Protein AF-A0A852K3Z4-F1 (afdb_monomer_lite)

Organism: Spizella passerina (NCBI:txid40210)

Foldseek 3Di:
DDDDPVDDDDDDDAPDDPVLQVVLVCQLVCLCDPDDDVVSSVVSNVVSCVSNVVSVVRRVVVCVVDPVNVVCCVVVVD

InterPro domains:
  IPR002213 UDP-glucuronosyl/UDP-glucosyltransferase [PF00201] (4-78)

pLDDT: mean 90.76, std 6.73, range [61.69, 96.88]

Structure (mmCIF, N/CA/C/O backbone):
data_AF-A0A852K3Z4-F1
#
_entry.id   AF-A0A852K3Z4-F1
#
loop_
_atom_site.group_PDB
_atom_site.id
_atom_site.type_symbol
_atom_site.label_atom_id
_atom_site.label_alt_id
_atom_site.label_comp_id
_atom_site.label_asym_id
_atom_site.label_entity_id
_atom_site.label_seq_id
_atom_site.pdbx_PDB_ins_code
_atom_site.Cartn_x
_atom_site.Cartn_y
_atom_site.Cartn_z
_atom_site.occupancy
_atom_site.B_iso_or_equiv
_atom_site.auth_seq_id
_atom_site.auth_comp_id
_atom_site.auth_asym_id
_atom_site.auth_atom_id
_atom_site.pdbx_PDB_model_num
ATOM 1 N N . ILE A 1 1 ? 8.199 13.697 8.823 1.00 61.69 1 ILE A N 1
ATOM 2 C CA . ILE A 1 1 ? 6.977 14.526 8.671 1.00 61.69 1 ILE A CA 1
ATOM 3 C C . ILE A 1 1 ? 6.802 15.298 9.973 1.00 61.69 1 ILE A C 1
ATOM 5 O O . ILE A 1 1 ? 7.005 14.697 11.021 1.00 61.69 1 ILE A O 1
ATOM 9 N N . LYS A 1 2 ? 6.564 16.616 9.928 1.00 62.28 2 LYS A N 1
ATOM 10 C CA . LYS A 1 2 ? 6.391 17.415 11.154 1.00 62.28 2 LYS A CA 1
ATOM 11 C C . LYS A 1 2 ? 4.975 17.194 11.708 1.00 62.28 2 LYS A C 1
ATOM 13 O O . LYS A 1 2 ? 4.048 17.168 10.898 1.00 62.28 2 LYS A O 1
ATOM 18 N N . PRO A 1 3 ? 4.793 17.048 13.031 1.00 68.12 3 PRO A N 1
ATOM 19 C CA . PRO A 1 3 ? 3.466 17.078 13.634 1.00 68.12 3 PRO A CA 1
ATOM 20 C C . PRO A 1 3 ? 2.776 18.395 13.273 1.00 68.12 3 PRO A C 1
ATOM 22 O O . PRO A 1 3 ? 3.431 19.438 13.233 1.00 68.12 3 PRO A O 1
ATOM 25 N N . SER A 1 4 ? 1.477 18.349 12.997 1.00 79.12 4 SER A N 1
ATOM 26 C CA . SER A 1 4 ? 0.665 19.559 12.855 1.00 79.12 4 SER A CA 1
ATOM 27 C C . SER A 1 4 ? -0.324 19.627 14.008 1.00 79.12 4 SER A C 1
ATOM 29 O O . SER A 1 4 ? -0.731 18.588 14.521 1.00 79.12 4 SER A O 1
ATOM 31 N N . GLU A 1 5 ? -0.727 20.833 14.398 1.00 81.38 5 GLU A N 1
ATOM 32 C CA . GLU A 1 5 ? -1.685 21.024 15.496 1.00 81.38 5 GLU A CA 1
ATOM 33 C C . GLU A 1 5 ? -3.058 20.404 15.192 1.00 81.38 5 GLU A C 1
ATOM 35 O O . GLU A 1 5 ? -3.789 20.042 16.107 1.00 81.38 5 GLU A O 1
ATOM 40 N N . ASN A 1 6 ? -3.380 20.225 13.907 1.00 85.00 6 ASN A N 1
ATOM 41 C CA . ASN A 1 6 ? -4.703 19.800 13.450 1.00 85.00 6 ASN A CA 1
ATOM 42 C C . ASN A 1 6 ? -4.787 18.317 13.060 1.00 85.00 6 ASN A C 1
ATOM 44 O O . ASN A 1 6 ? -5.885 17.823 12.817 1.00 85.00 6 ASN A O 1
ATOM 48 N N . PHE A 1 7 ? -3.660 17.601 12.967 1.00 81.81 7 PHE A N 1
ATOM 49 C CA . PHE A 1 7 ? -3.646 16.210 12.503 1.00 81.81 7 PHE A CA 1
ATOM 50 C C . PHE A 1 7 ? -2.686 15.340 13.309 1.00 81.81 7 PHE A C 1
ATOM 52 O O . PHE A 1 7 ? -1.494 15.637 13.424 1.00 81.81 7 PHE A O 1
ATOM 59 N N . VAL A 1 8 ? -3.204 14.205 13.780 1.00 86.50 8 VAL A N 1
ATOM 60 C CA . VAL A 1 8 ? -2.411 13.123 14.368 1.00 86.50 8 VAL A CA 1
ATOM 61 C C . VAL A 1 8 ? -2.030 12.140 13.264 1.00 86.50 8 VAL A C 1
ATOM 63 O O . VAL A 1 8 ? -2.890 11.636 12.547 1.00 86.50 8 VAL A O 1
ATOM 66 N N . MET A 1 9 ? -0.736 11.850 13.131 1.00 87.69 9 MET A N 1
ATOM 67 C CA . MET A 1 9 ? -0.228 10.858 12.182 1.00 87.69 9 MET A CA 1
ATOM 68 C C . MET A 1 9 ? 0.180 9.586 12.920 1.00 87.69 9 MET A C 1
ATOM 70 O O . MET A 1 9 ? 1.021 9.630 13.817 1.00 87.69 9 MET A O 1
ATOM 74 N N . LYS A 1 10 ? -0.380 8.449 12.503 1.00 89.12 10 LYS A N 1
ATOM 75 C CA . LYS A 1 10 ? 0.035 7.113 12.940 1.00 89.12 10 LYS A CA 1
ATOM 76 C C . LYS A 1 10 ? 0.535 6.311 11.748 1.00 89.12 10 LYS A C 1
ATOM 78 O O . LYS A 1 10 ? -0.060 6.352 10.676 1.00 89.12 10 LYS A O 1
ATOM 83 N N . MET A 1 11 ? 1.635 5.597 11.955 1.00 91.06 11 MET A N 1
ATOM 84 C CA . MET A 1 11 ? 2.261 4.756 10.941 1.00 91.06 11 MET A CA 1
ATOM 85 C C . MET A 1 11 ? 2.037 3.294 11.298 1.00 91.06 11 MET A C 1
ATOM 87 O O . MET A 1 11 ? 2.286 2.888 12.431 1.00 91.06 11 MET A O 1
ATOM 91 N N . TYR A 1 12 ? 1.613 2.518 10.311 1.00 91.75 12 TYR A N 1
ATOM 92 C CA . TYR A 1 12 ? 1.397 1.085 10.426 1.00 91.75 12 TYR A CA 1
ATOM 93 C C . TYR A 1 12 ? 2.241 0.376 9.373 1.00 91.75 12 TYR A C 1
ATOM 95 O O . TYR A 1 12 ? 2.406 0.873 8.257 1.00 91.75 12 TYR A O 1
ATOM 103 N N . SER A 1 13 ? 2.807 -0.769 9.742 1.00 91.00 13 SER A N 1
ATOM 104 C CA . SER A 1 13 ? 3.600 -1.588 8.830 1.00 91.00 13 SER A CA 1
ATOM 105 C C . SER A 1 13 ? 2.728 -2.170 7.719 1.00 91.00 13 SER A C 1
ATOM 107 O O . SER A 1 13 ? 1.613 -2.622 7.974 1.00 91.00 13 SER A O 1
ATOM 109 N N . VAL A 1 14 ? 3.278 -2.224 6.511 1.00 91.25 14 VAL A N 1
ATOM 110 C CA . VAL A 1 14 ? 2.700 -2.901 5.341 1.00 91.25 14 VAL A CA 1
ATOM 111 C C . VAL A 1 14 ? 3.620 -4.058 4.926 1.00 91.25 14 VAL A C 1
ATOM 113 O O . VAL A 1 14 ? 4.787 -4.059 5.326 1.00 91.25 14 VAL A O 1
ATOM 116 N N . PRO A 1 15 ? 3.158 -5.040 4.130 1.00 93.62 15 PRO A N 1
ATOM 117 C CA . PRO A 1 15 ? 3.945 -6.235 3.811 1.00 93.62 15 PRO A CA 1
ATOM 118 C C . PRO A 1 15 ? 4.970 -5.996 2.690 1.00 93.62 15 PRO A C 1
ATOM 120 O O . PRO A 1 15 ? 5.338 -6.923 1.977 1.00 93.62 15 PRO A O 1
ATOM 123 N N . PHE A 1 16 ? 5.415 -4.752 2.519 1.00 95.12 16 PHE A N 1
ATOM 124 C CA . PHE A 1 16 ? 6.348 -4.341 1.479 1.00 95.12 16 PHE A CA 1
ATOM 125 C C . PHE A 1 16 ? 7.506 -3.585 2.109 1.00 95.12 16 PHE A C 1
ATOM 127 O O . PHE A 1 16 ? 7.325 -2.753 3.002 1.00 95.12 16 PHE A O 1
ATOM 134 N N . THR A 1 17 ? 8.701 -3.843 1.607 1.00 95.56 17 THR A N 1
ATOM 135 C CA . THR A 1 17 ? 9.880 -3.048 1.924 1.00 95.56 17 THR A CA 1
ATOM 136 C C . THR A 1 17 ? 9.796 -1.680 1.249 1.00 95.56 17 THR A C 1
ATOM 138 O O . THR A 1 17 ? 9.118 -1.483 0.235 1.00 95.56 17 THR A O 1
ATOM 141 N N . GLN A 1 18 ? 10.534 -0.711 1.792 1.00 93.81 18 GLN A N 1
ATOM 142 C CA . GLN A 1 18 ? 10.646 0.604 1.167 1.00 93.81 18 GLN A CA 1
ATOM 143 C C . GLN A 1 18 ? 11.208 0.505 -0.260 1.00 93.81 18 GLN A C 1
ATOM 145 O O . GLN A 1 18 ? 10.724 1.194 -1.154 1.00 93.81 18 GLN A O 1
ATOM 150 N N . GLU A 1 19 ? 12.187 -0.373 -0.490 1.00 96.31 19 GLU A N 1
ATOM 151 C CA . GLU A 1 19 ? 12.802 -0.563 -1.805 1.00 96.31 19 GLU A CA 1
ATOM 152 C C . GLU A 1 19 ? 11.798 -1.082 -2.846 1.00 96.31 19 GLU A C 1
ATOM 154 O O . GLU A 1 19 ? 11.756 -0.576 -3.970 1.00 96.31 19 GLU A O 1
ATOM 159 N N . GLU A 1 20 ? 10.945 -2.041 -2.476 1.00 94.62 20 GLU A N 1
ATOM 160 C CA . GLU A 1 20 ? 9.899 -2.572 -3.360 1.00 94.62 20 GLU A CA 1
ATOM 161 C C . GLU A 1 20 ? 8.894 -1.491 -3.763 1.00 94.62 20 GLU A C 1
ATOM 163 O O . GLU A 1 20 ? 8.592 -1.336 -4.951 1.00 94.62 20 GLU A O 1
ATOM 168 N N . LEU A 1 21 ? 8.423 -0.700 -2.794 1.00 94.44 21 LEU A N 1
ATOM 169 C CA . LEU A 1 21 ? 7.509 0.410 -3.062 1.00 94.44 21 LEU A CA 1
ATOM 170 C C . LEU A 1 21 ? 8.178 1.475 -3.934 1.00 94.44 21 LEU A C 1
ATOM 172 O O . LEU A 1 21 ? 7.600 1.910 -4.930 1.00 94.44 21 LEU A O 1
ATOM 176 N N . GLU A 1 22 ? 9.415 1.864 -3.623 1.00 95.38 22 GLU A N 1
ATOM 177 C CA . GLU A 1 22 ? 10.172 2.817 -4.435 1.00 95.38 22 GLU A CA 1
ATOM 178 C C . GLU A 1 22 ? 10.354 2.335 -5.873 1.00 95.38 22 GLU A C 1
ATOM 180 O O . GLU A 1 22 ? 10.240 3.130 -6.808 1.00 95.38 22 GLU A O 1
ATOM 185 N N . LYS A 1 23 ? 10.630 1.044 -6.071 1.00 93.19 23 LYS A N 1
ATOM 186 C CA . LYS A 1 23 ? 10.755 0.445 -7.400 1.00 93.19 23 LYS A CA 1
ATOM 187 C C . LYS A 1 23 ? 9.429 0.507 -8.158 1.00 93.19 23 LYS A C 1
ATOM 189 O O . LYS A 1 23 ? 9.433 0.912 -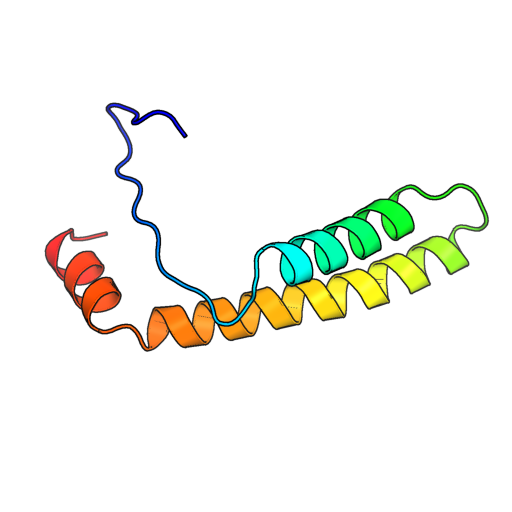9.322 1.00 93.19 23 LYS A O 1
ATOM 194 N N . ALA A 1 24 ? 8.313 0.174 -7.507 1.00 92.50 24 ALA A N 1
ATOM 195 C CA . ALA A 1 24 ? 6.979 0.260 -8.101 1.00 92.50 24 ALA A CA 1
ATOM 196 C C . ALA A 1 24 ? 6.624 1.705 -8.500 1.00 92.50 24 ALA A C 1
ATOM 198 O O . ALA A 1 24 ? 6.214 1.955 -9.636 1.00 92.50 24 ALA A O 1
ATOM 199 N N . PHE A 1 25 ? 6.874 2.677 -7.616 1.00 93.00 25 PHE A N 1
ATOM 200 C CA . PHE A 1 25 ? 6.664 4.095 -7.914 1.00 93.00 25 PHE A CA 1
ATOM 201 C C . PHE A 1 25 ? 7.566 4.586 -9.047 1.00 93.00 25 PHE A C 1
ATOM 203 O O . PHE A 1 25 ? 7.086 5.239 -9.972 1.00 93.00 25 PHE A O 1
ATOM 210 N N . LYS A 1 26 ? 8.861 4.249 -9.030 1.00 92.12 26 LYS A N 1
ATOM 211 C CA . LYS A 1 26 ? 9.801 4.623 -10.098 1.00 92.12 26 LYS A CA 1
ATOM 212 C C . LYS A 1 26 ? 9.364 4.058 -11.449 1.00 92.12 26 LYS A C 1
ATOM 214 O O . LYS A 1 26 ? 9.435 4.784 -12.437 1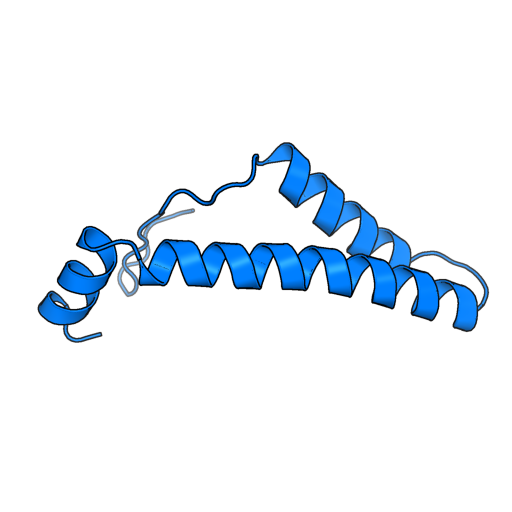.00 92.12 26 LYS A O 1
ATOM 219 N N . ALA A 1 27 ? 8.899 2.809 -11.504 1.00 88.44 27 ALA A N 1
ATOM 220 C CA . ALA A 1 27 ? 8.391 2.202 -12.734 1.00 88.44 27 ALA A CA 1
ATOM 221 C C . ALA A 1 27 ? 7.162 2.955 -13.271 1.00 88.44 27 ALA A C 1
ATOM 223 O O . ALA A 1 27 ? 7.135 3.324 -14.446 1.00 88.44 27 ALA A O 1
ATOM 224 N N . PHE A 1 28 ? 6.195 3.264 -12.401 1.00 90.31 28 PHE A N 1
ATOM 225 C CA . PHE A 1 28 ? 5.004 4.028 -12.768 1.00 90.31 28 PHE A CA 1
ATOM 226 C C . PHE A 1 28 ? 5.337 5.444 -13.251 1.00 90.31 28 PHE A C 1
ATOM 228 O O . PHE A 1 28 ? 4.897 5.844 -14.329 1.00 90.31 28 PHE A O 1
ATOM 235 N N . PHE A 1 29 ? 6.140 6.201 -12.497 1.00 90.81 29 PHE A N 1
ATOM 236 C CA . PHE A 1 29 ? 6.485 7.575 -12.860 1.00 90.81 29 PHE A CA 1
ATOM 237 C C . PHE A 1 29 ? 7.337 7.634 -14.125 1.00 90.81 29 PHE A C 1
ATOM 239 O O . PHE A 1 29 ? 7.037 8.432 -15.006 1.00 90.81 29 PHE A O 1
ATOM 246 N N . ARG A 1 30 ? 8.347 6.766 -14.274 1.00 88.31 30 ARG A N 1
ATOM 247 C CA . ARG A 1 30 ? 9.132 6.707 -15.517 1.00 88.31 30 ARG A CA 1
ATOM 248 C C . ARG A 1 30 ? 8.235 6.395 -16.704 1.00 88.31 30 ARG A C 1
ATOM 250 O O . ARG A 1 30 ? 8.207 7.183 -17.638 1.00 88.31 30 ARG A O 1
ATOM 257 N N . GLY A 1 31 ? 7.427 5.336 -16.623 1.00 84.94 31 GLY A N 1
ATOM 258 C CA . GLY A 1 31 ? 6.475 4.994 -17.681 1.00 84.94 31 GLY A CA 1
ATOM 259 C C . GLY A 1 31 ? 5.470 6.113 -17.976 1.00 84.94 31 GLY A C 1
ATOM 260 O O . GLY A 1 31 ? 5.010 6.234 -19.104 1.00 84.94 31 GLY A O 1
ATOM 261 N N . SER A 1 32 ? 5.173 6.964 -16.991 1.00 84.50 32 SER A N 1
ATOM 262 C CA . SER A 1 32 ? 4.273 8.107 -17.134 1.00 84.50 32 SER A CA 1
ATOM 263 C C . SER A 1 32 ? 4.930 9.358 -17.702 1.00 84.50 32 SER A C 1
ATOM 265 O O . SER A 1 32 ? 4.180 10.234 -18.102 1.00 84.50 32 SER A O 1
ATOM 267 N N . PHE A 1 33 ? 6.256 9.491 -17.756 1.00 86.75 33 PHE A N 1
ATOM 268 C CA . PHE A 1 33 ? 6.937 10.710 -18.235 1.00 86.75 33 PHE A CA 1
ATOM 269 C C . PHE A 1 33 ? 8.011 10.449 -19.297 1.00 86.75 33 PHE A C 1
ATOM 271 O O . PHE A 1 33 ? 8.653 11.388 -19.755 1.00 86.75 33 PHE A O 1
ATOM 278 N N . GLU A 1 34 ? 8.208 9.195 -19.695 1.00 85.75 34 GLU A N 1
ATOM 279 C CA . GLU A 1 34 ? 9.152 8.827 -20.744 1.00 85.75 34 GLU A CA 1
ATOM 280 C C . GLU A 1 34 ? 8.754 9.442 -22.093 1.00 85.75 34 GLU A C 1
ATOM 282 O O . GLU A 1 34 ? 7.582 9.437 -22.487 1.00 85.75 34 GLU A O 1
ATOM 287 N N . GLU A 1 35 ? 9.750 9.978 -22.794 1.00 85.00 35 GLU A N 1
ATOM 288 C CA . GLU A 1 35 ? 9.601 10.479 -24.156 1.00 85.00 35 GLU A CA 1
ATOM 289 C C . GLU A 1 35 ? 9.380 9.315 -25.132 1.00 85.00 35 GLU A C 1
ATOM 291 O O . GLU A 1 35 ? 9.925 8.224 -24.962 1.00 85.00 35 GLU A O 1
ATOM 296 N N . GLY A 1 36 ? 8.576 9.535 -26.173 1.00 84.56 36 GLY A N 1
ATOM 297 C CA . GLY A 1 36 ? 8.296 8.522 -27.188 1.00 84.56 36 GLY A CA 1
ATOM 298 C C . GLY A 1 36 ? 6.819 8.415 -27.544 1.00 84.56 36 GLY A C 1
ATOM 299 O O . GLY A 1 36 ? 6.033 9.348 -27.372 1.00 84.56 36 GLY A O 1
ATOM 300 N N . TRP A 1 37 ? 6.440 7.263 -28.094 1.00 90.12 37 TRP A N 1
ATOM 301 C CA . TRP A 1 37 ? 5.112 7.049 -28.658 1.00 90.12 37 TRP A CA 1
ATOM 302 C C . TRP A 1 37 ? 4.073 6.902 -27.547 1.00 90.12 37 TRP A C 1
ATOM 304 O O . TRP A 1 37 ? 4.234 6.098 -26.626 1.00 90.12 37 TRP A O 1
ATOM 314 N N . ILE A 1 38 ? 2.956 7.623 -27.668 1.00 89.75 38 ILE A N 1
ATOM 315 C CA . ILE A 1 38 ? 1.920 7.673 -26.626 1.00 89.75 38 ILE A CA 1
ATOM 316 C C . ILE A 1 38 ? 1.367 6.289 -26.255 1.00 89.75 38 ILE A C 1
ATOM 318 O O . ILE A 1 38 ? 1.098 6.028 -25.087 1.00 89.75 38 ILE A O 1
ATOM 322 N N . LEU A 1 39 ? 1.266 5.367 -27.219 1.00 91.44 39 LEU A N 1
ATOM 323 C CA . LEU A 1 39 ? 0.803 4.000 -26.968 1.00 91.44 39 LEU A CA 1
ATOM 324 C C . LEU A 1 39 ? 1.763 3.219 -26.062 1.00 91.44 39 LEU A C 1
ATOM 326 O O . LEU A 1 39 ? 1.318 2.546 -25.137 1.00 91.44 39 LEU A O 1
ATOM 330 N N . 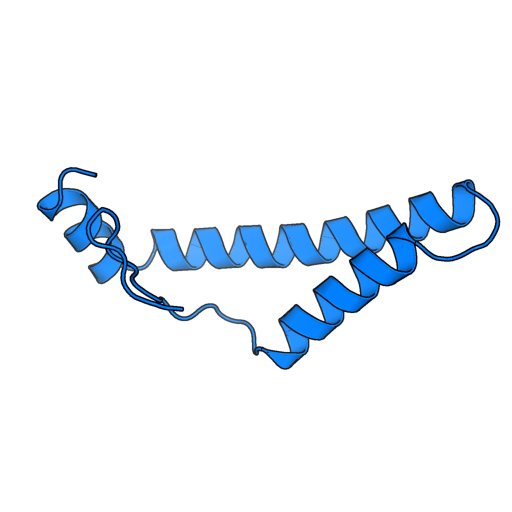GLN A 1 40 ? 3.075 3.344 -26.275 1.00 90.31 40 GLN A N 1
ATOM 331 C CA . GLN A 1 40 ? 4.073 2.694 -25.419 1.00 90.31 40 GLN A CA 1
ATOM 332 C C . GLN A 1 40 ? 4.026 3.254 -23.994 1.00 90.31 40 GLN A C 1
ATOM 334 O O . GLN A 1 40 ? 4.094 2.494 -23.029 1.00 90.31 40 GLN A O 1
ATOM 339 N N . ARG A 1 41 ? 3.840 4.573 -23.861 1.00 90.56 41 ARG A N 1
ATOM 340 C CA . ARG A 1 41 ? 3.657 5.248 -22.571 1.00 90.56 41 ARG A CA 1
ATOM 341 C C . ARG A 1 41 ? 2.424 4.722 -21.830 1.00 90.56 41 ARG A C 1
ATOM 343 O O . ARG A 1 41 ? 2.517 4.373 -20.657 1.00 90.56 41 ARG A O 1
ATOM 350 N N . LEU A 1 42 ? 1.285 4.600 -22.516 1.00 90.81 42 LEU A N 1
ATOM 351 C CA . LEU A 1 42 ? 0.046 4.074 -21.930 1.00 90.81 42 LEU A CA 1
ATOM 352 C C . LEU A 1 42 ? 0.192 2.621 -21.459 1.00 90.81 42 LEU A C 1
ATOM 354 O O . LEU A 1 42 ? -0.279 2.291 -20.372 1.00 90.81 42 LEU A O 1
ATOM 358 N N . LEU A 1 43 ? 0.876 1.770 -22.232 1.00 91.88 43 LEU A N 1
ATOM 359 C CA . LEU A 1 43 ? 1.139 0.380 -21.841 1.00 91.88 43 LEU A CA 1
ATOM 360 C C . LEU A 1 43 ? 1.996 0.304 -20.569 1.00 91.88 43 LEU A C 1
ATOM 362 O O . LEU A 1 43 ? 1.605 -0.363 -19.610 1.00 91.88 43 LEU A O 1
ATOM 366 N N . LYS A 1 44 ? 3.105 1.052 -20.517 1.00 91.00 44 LYS A N 1
ATOM 367 C CA . LYS A 1 44 ? 3.980 1.127 -19.333 1.00 91.00 44 LYS A CA 1
ATOM 368 C C . LYS A 1 44 ? 3.247 1.686 -18.110 1.00 91.00 44 LYS A C 1
ATOM 370 O O . LYS A 1 44 ? 3.385 1.162 -17.007 1.00 91.00 44 LYS A O 1
ATOM 375 N N . MET A 1 45 ? 2.436 2.729 -18.298 1.00 90.50 45 MET A N 1
ATOM 376 C CA . MET A 1 45 ? 1.616 3.312 -17.234 1.00 90.50 45 MET A CA 1
ATOM 377 C C . MET A 1 45 ? 0.616 2.292 -16.680 1.00 90.50 45 MET A C 1
ATOM 379 O O . MET A 1 45 ? 0.474 2.176 -15.466 1.00 90.50 45 MET A O 1
ATOM 383 N N . HIS A 1 46 ? -0.051 1.534 -17.548 1.00 91.75 46 HIS A N 1
ATOM 384 C CA . HIS A 1 46 ? -1.004 0.508 -17.142 1.00 91.75 46 HIS A CA 1
ATOM 385 C C . HIS A 1 46 ? -0.335 -0.629 -16.347 1.00 91.75 46 HIS A C 1
ATOM 387 O O . HIS A 1 46 ? -0.866 -1.049 -15.319 1.00 91.75 46 HIS A O 1
ATOM 393 N N . GLU A 1 47 ? 0.852 -1.089 -16.754 1.00 92.31 47 GLU A N 1
ATOM 394 C CA . GLU A 1 47 ? 1.630 -2.081 -15.992 1.00 92.31 47 GLU A CA 1
ATOM 395 C C . GLU A 1 47 ? 2.072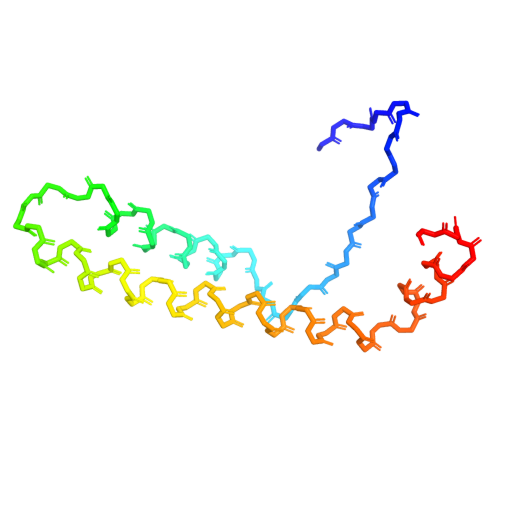 -1.551 -14.619 1.00 92.31 47 GLU A C 1
ATOM 397 O O . GLU A 1 47 ? 1.901 -2.227 -13.597 1.00 92.31 47 GLU A O 1
ATOM 402 N N . GLY A 1 48 ? 2.576 -0.314 -14.567 1.00 92.94 48 GLY A N 1
ATOM 403 C CA . GLY A 1 48 ? 2.931 0.342 -13.308 1.00 92.94 48 GLY A CA 1
ATOM 404 C C . GLY A 1 48 ? 1.720 0.522 -12.389 1.00 92.94 48 GLY A C 1
ATOM 405 O O . GLY A 1 48 ? 1.805 0.268 -11.188 1.00 92.94 48 GLY A O 1
ATOM 406 N N . MET A 1 49 ? 0.567 0.885 -12.957 1.00 93.12 49 MET A N 1
ATOM 407 C CA . MET A 1 49 ? -0.677 1.078 -12.215 1.00 93.12 49 MET A CA 1
ATOM 408 C C . MET A 1 49 ? -1.199 -0.233 -11.627 1.00 93.12 49 MET A C 1
ATOM 410 O O . MET A 1 49 ? -1.596 -0.246 -10.465 1.00 93.12 49 MET A O 1
ATOM 414 N N . LYS A 1 50 ? -1.141 -1.350 -12.364 1.00 94.75 50 LYS A N 1
ATOM 415 C CA . LYS A 1 50 ? -1.474 -2.678 -11.818 1.00 94.75 50 LYS A CA 1
ATOM 416 C C . LYS A 1 50 ? -0.621 -3.028 -10.600 1.00 94.75 50 LYS A C 1
ATOM 418 O O . LYS A 1 50 ? -1.148 -3.496 -9.597 1.00 94.75 50 LYS A O 1
ATOM 423 N N . THR A 1 51 ? 0.680 -2.758 -10.671 1.00 94.50 51 THR A N 1
ATOM 424 C CA . THR A 1 51 ? 1.601 -3.032 -9.558 1.00 94.50 51 THR A CA 1
ATOM 425 C C . THR A 1 51 ? 1.268 -2.172 -8.336 1.00 94.50 51 THR A C 1
ATOM 427 O O .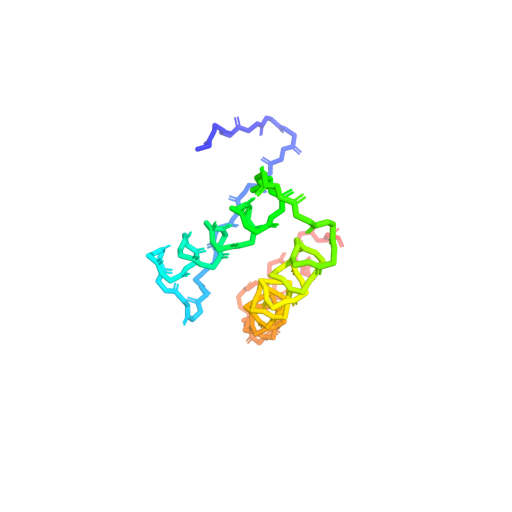 THR A 1 51 ? 1.075 -2.705 -7.246 1.00 94.50 51 THR A O 1
ATOM 430 N N . LEU A 1 52 ? 1.129 -0.852 -8.512 1.00 94.62 52 LEU A N 1
ATOM 431 C CA . LEU A 1 52 ? 0.820 0.068 -7.410 1.00 94.62 52 LEU A CA 1
ATOM 432 C C . LEU A 1 52 ? -0.542 -0.211 -6.772 1.00 94.62 52 LEU A C 1
ATOM 434 O O . LEU A 1 52 ? -0.657 -0.231 -5.549 1.00 94.62 52 LEU A O 1
ATOM 438 N N . THR A 1 53 ? -1.565 -0.456 -7.591 1.00 94.88 53 THR A N 1
ATOM 439 C CA . THR A 1 53 ? -2.909 -0.778 -7.092 1.00 94.88 53 THR A CA 1
ATOM 440 C C . THR A 1 53 ? -2.935 -2.106 -6.347 1.00 94.88 53 THR A C 1
ATOM 442 O O . THR A 1 53 ? -3.591 -2.185 -5.313 1.00 94.88 53 THR A O 1
ATOM 445 N N . GLY A 1 54 ? -2.164 -3.106 -6.789 1.00 95.94 54 GLY A N 1
ATOM 446 C CA . GLY A 1 54 ? -1.944 -4.340 -6.034 1.00 95.94 54 GLY A CA 1
ATOM 447 C C . GLY A 1 54 ? -1.332 -4.077 -4.656 1.00 95.94 54 GLY A C 1
ATOM 448 O O . GLY A 1 54 ? -1.893 -4.500 -3.648 1.00 95.94 54 GLY A O 1
ATOM 449 N N . CYS A 1 55 ? -0.240 -3.304 -4.589 1.00 95.25 55 CYS A N 1
ATOM 450 C CA . CYS A 1 55 ? 0.378 -2.923 -3.315 1.00 95.25 55 CYS A CA 1
ATOM 451 C C . CYS A 1 55 ? -0.598 -2.181 -2.390 1.00 95.25 55 CYS A C 1
ATOM 453 O O . CYS A 1 55 ? -0.660 -2.476 -1.195 1.00 95.25 55 CYS A O 1
ATOM 455 N N . TRP A 1 56 ? -1.377 -1.233 -2.920 1.00 94.38 56 TRP A N 1
ATOM 456 C CA . TRP A 1 56 ? -2.379 -0.514 -2.133 1.00 94.38 56 TRP A CA 1
ATOM 457 C C . TRP A 1 56 ? -3.490 -1.428 -1.634 1.00 94.38 56 TRP A C 1
ATOM 459 O O . TRP A 1 56 ? -3.811 -1.369 -0.452 1.00 94.38 56 TRP A O 1
ATOM 469 N N . PHE A 1 57 ? -4.030 -2.301 -2.485 1.00 96.88 57 PHE A N 1
ATOM 470 C CA . PHE A 1 57 ? -5.094 -3.224 -2.098 1.00 96.88 57 PHE A CA 1
ATOM 471 C C . PHE A 1 57 ? -4.645 -4.157 -0.968 1.00 96.88 57 PHE A C 1
ATOM 473 O O . PHE A 1 57 ? -5.306 -4.232 0.066 1.00 96.88 57 PHE A O 1
ATOM 480 N N . THR A 1 58 ? -3.475 -4.787 -1.110 1.00 96.75 58 THR A N 1
ATOM 481 C CA . THR A 1 58 ? -2.897 -5.639 -0.062 1.00 96.75 58 THR A CA 1
ATOM 482 C C . THR A 1 58 ? -2.596 -4.848 1.214 1.00 96.75 58 THR A C 1
ATOM 484 O O . THR A 1 58 ? -2.826 -5.340 2.316 1.00 96.75 58 THR A O 1
ATOM 487 N N . SER A 1 59 ? -2.117 -3.605 1.097 1.00 95.50 59 SER A N 1
ATOM 488 C CA . SER A 1 59 ? -1.891 -2.746 2.267 1.00 95.50 59 SER A CA 1
ATOM 489 C C . SER A 1 59 ? -3.204 -2.430 2.989 1.00 95.50 59 SER A C 1
ATOM 491 O O . SER A 1 59 ? -3.264 -2.545 4.208 1.00 95.50 59 SER A O 1
ATOM 493 N N . CYS A 1 60 ? -4.269 -2.083 2.260 1.00 95.06 60 CYS A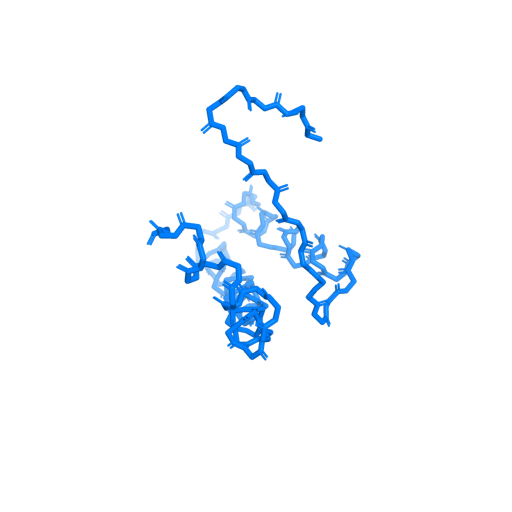 N 1
ATOM 494 C CA . CYS A 1 60 ? -5.594 -1.848 2.831 1.00 95.06 60 CYS A CA 1
ATOM 495 C C . CYS A 1 60 ? -6.137 -3.095 3.533 1.00 95.06 60 CYS A C 1
ATOM 497 O O . CYS A 1 60 ? -6.625 -2.985 4.652 1.00 95.06 60 CYS A O 1
ATOM 499 N N . GLU A 1 61 ? -6.016 -4.273 2.920 1.00 96.00 61 GLU A N 1
ATOM 500 C CA . GLU A 1 61 ? -6.423 -5.538 3.538 1.00 96.00 61 GLU A CA 1
ATOM 501 C C . GLU A 1 61 ? -5.696 -5.777 4.872 1.00 96.00 61 GLU A C 1
ATOM 503 O O . GLU A 1 61 ? -6.337 -6.059 5.884 1.00 96.00 61 GLU A O 1
ATOM 508 N N . GLN A 1 62 ? -4.374 -5.580 4.909 1.00 95.25 62 GLN A N 1
ATOM 509 C CA . GLN A 1 62 ? -3.580 -5.708 6.136 1.00 95.25 62 GLN A CA 1
ATOM 510 C C . GLN A 1 62 ? -3.984 -4.689 7.211 1.00 95.25 62 GLN A C 1
ATOM 512 O O . GLN A 1 62 ? -4.087 -5.037 8.388 1.00 95.25 62 GLN A O 1
ATOM 517 N N . LEU A 1 63 ? -4.251 -3.437 6.825 1.00 94.81 63 LEU A N 1
ATOM 518 C CA . LEU A 1 63 ? -4.709 -2.401 7.754 1.00 94.81 63 LEU A CA 1
ATOM 519 C C . LEU A 1 63 ? -6.093 -2.726 8.327 1.00 94.81 63 LEU A C 1
ATOM 521 O O . LEU A 1 63 ? -6.299 -2.583 9.529 1.00 94.81 63 LEU A O 1
ATOM 525 N N . LEU A 1 64 ? -7.018 -3.220 7.501 1.00 94.75 64 LEU A N 1
ATOM 526 C CA . LEU A 1 64 ? -8.353 -3.631 7.945 1.00 94.75 64 LEU A CA 1
ATOM 527 C C . LEU A 1 64 ? -8.309 -4.824 8.911 1.00 94.75 64 LEU A C 1
ATOM 529 O O . LEU A 1 64 ? -9.169 -4.947 9.780 1.00 94.75 64 LEU A O 1
ATOM 533 N N . GLN A 1 65 ? -7.298 -5.687 8.796 1.00 95.06 65 GLN A N 1
ATOM 534 C CA . GLN A 1 65 ? -7.072 -6.801 9.721 1.00 95.06 65 GLN A CA 1
ATOM 535 C C . GLN A 1 65 ? -6.348 -6.380 11.015 1.00 95.06 65 GLN A C 1
ATOM 537 O O . GLN A 1 65 ? -6.307 -7.149 11.983 1.00 95.06 65 GLN A O 1
ATOM 542 N N . ASN A 1 66 ? -5.792 -5.167 11.077 1.00 96.12 66 ASN A N 1
ATOM 543 C CA . ASN A 1 66 ? -5.073 -4.679 12.246 1.00 96.12 66 ASN A CA 1
ATOM 544 C C . ASN A 1 66 ? -6.046 -4.226 13.350 1.00 96.12 66 ASN A C 1
ATOM 546 O O . ASN A 1 66 ? -6.558 -3.109 13.349 1.00 96.12 66 ASN A O 1
ATOM 550 N N . LYS A 1 67 ? -6.250 -5.089 14.352 1.00 96.19 67 LYS A N 1
ATOM 551 C CA . LYS A 1 67 ? -7.156 -4.828 15.484 1.00 96.19 67 LYS A CA 1
ATOM 552 C C . LYS A 1 67 ? -6.791 -3.588 16.305 1.00 96.19 67 LYS A C 1
ATOM 554 O O . LYS A 1 67 ? -7.681 -2.968 16.878 1.00 96.19 67 LYS A O 1
ATOM 559 N N . GLU A 1 68 ? -5.508 -3.239 16.401 1.00 95.38 68 GLU A N 1
ATOM 560 C CA . GLU A 1 68 ? -5.077 -2.051 17.148 1.00 95.38 68 GLU A CA 1
ATOM 561 C C . GLU A 1 68 ? -5.467 -0.770 16.412 1.00 95.38 68 GLU A C 1
ATOM 563 O O . GLU A 1 68 ? -5.998 0.144 17.042 1.00 95.38 68 GLU A O 1
ATOM 568 N N . LEU A 1 69 ? -5.300 -0.744 15.086 1.00 95.31 69 LEU A N 1
ATOM 569 C CA . LEU A 1 69 ? -5.800 0.337 14.240 1.00 95.31 69 LEU A CA 1
ATOM 570 C C . LEU A 1 69 ? -7.325 0.455 14.324 1.00 95.31 69 LEU A C 1
ATOM 572 O O . LEU A 1 69 ? -7.823 1.544 14.588 1.00 95.31 69 LEU A O 1
ATOM 576 N N . ILE A 1 70 ? -8.062 -0.644 14.136 1.00 96.25 70 ILE A N 1
ATOM 577 C CA . ILE A 1 70 ? -9.533 -0.613 14.168 1.00 96.25 70 ILE A CA 1
ATOM 578 C C . ILE A 1 70 ? -10.042 -0.080 15.511 1.00 96.25 70 ILE A C 1
ATOM 580 O O . ILE A 1 70 ? -10.832 0.860 15.532 1.00 96.25 70 ILE A O 1
ATOM 584 N N . ARG A 1 71 ? -9.510 -0.586 16.630 1.00 96.31 71 ARG A N 1
ATOM 585 C CA . ARG A 1 71 ? -9.863 -0.091 17.967 1.00 96.31 71 ARG A CA 1
ATOM 586 C C . ARG A 1 71 ? -9.546 1.398 18.132 1.00 96.31 71 ARG A C 1
ATOM 588 O O . ARG A 1 71 ? -10.345 2.136 18.698 1.00 96.31 71 ARG A O 1
ATOM 595 N N . TYR A 1 72 ? -8.394 1.858 17.640 1.00 94.75 72 TYR A N 1
ATOM 596 C CA . TYR A 1 72 ? -8.045 3.278 17.690 1.00 94.75 72 TYR A CA 1
ATOM 597 C C . TYR A 1 72 ? -9.036 4.146 16.899 1.00 94.75 72 TYR A C 1
ATOM 599 O O . TYR A 1 72 ? -9.435 5.205 17.384 1.00 94.75 72 TYR A O 1
ATOM 607 N N . LEU A 1 73 ? -9.452 3.712 15.706 1.00 94.19 73 LEU A N 1
ATOM 608 C CA . LEU A 1 73 ? -10.445 4.427 14.896 1.00 94.19 73 LEU A CA 1
ATOM 609 C C . LEU A 1 73 ? -11.800 4.515 15.616 1.00 94.19 73 LEU A C 1
ATOM 611 O O . LEU A 1 73 ? -12.392 5.591 15.668 1.00 94.19 73 LEU A O 1
ATOM 615 N N . GLU A 1 74 ? -12.244 3.426 16.247 1.00 95.81 74 GLU A N 1
ATOM 616 C CA . GLU A 1 74 ? -13.474 3.397 17.051 1.00 95.81 74 GLU A CA 1
ATOM 617 C C . GLU A 1 74 ? -13.403 4.346 18.260 1.00 95.81 74 GLU A C 1
ATOM 619 O O . GLU A 1 74 ? -14.314 5.143 18.489 1.00 95.81 74 GLU A O 1
ATOM 624 N N . GLU A 1 75 ? -12.308 4.301 19.025 1.00 96.31 75 GLU A N 1
ATOM 625 C CA . GLU A 1 75 ? -12.107 5.134 20.220 1.00 96.31 75 GLU A CA 1
ATOM 626 C C . GLU A 1 75 ? -11.971 6.624 19.881 1.00 96.31 75 GLU A C 1
ATOM 628 O O . GLU A 1 75 ? -12.470 7.483 20.612 1.00 96.31 75 GLU A O 1
ATOM 633 N N . SER A 1 76 ? -11.300 6.935 18.769 1.00 91.50 76 SER A N 1
ATOM 634 C CA . SER A 1 76 ? -11.085 8.310 18.308 1.00 91.50 76 SER A CA 1
ATOM 635 C C . SER A 1 76 ? -12.316 8.937 17.653 1.00 91.50 76 SER A C 1
ATOM 637 O O . SER A 1 76 ? -12.312 10.149 17.438 1.00 91.50 76 SER A O 1
ATOM 639 N N . LYS A 1 77 ? -13.373 8.151 17.394 1.00 89.06 77 LYS A N 1
ATOM 640 C CA . LYS A 1 77 ? -14.584 8.585 16.678 1.00 89.06 77 LYS A CA 1
ATOM 641 C C . LYS A 1 77 ? -14.248 9.232 15.329 1.00 89.06 77 LYS A C 1
ATOM 643 O O . LYS A 1 77 ? -14.783 10.297 15.013 1.00 89.06 77 LYS A O 1
ATOM 648 N N . PHE A 1 78 ? -13.312 8.608 14.611 1.00 84.12 78 PHE A N 1
ATOM 649 C CA . PHE A 1 78 ? -12.911 9.019 13.268 1.00 84.12 78 PHE A CA 1
ATOM 650 C C . PHE A 1 78 ? -14.091 8.997 12.286 1.00 84.12 78 PHE A C 1
ATOM 652 O O . PHE A 1 78 ? -14.977 8.123 12.441 1.00 84.12 78 PHE A O 1
#

Secondary structure (DSSP, 8-state):
---BTTB-------SS-HHHHHHHHHHHHHHHH-SS-HHHHHHHHHHHHHHHHHHHHHHHHHHHH-HHHHHHHHHHT-

Radius of gyration: 16.95 Å; chains: 1; bounding box: 27×28×49 Å

Sequence (78 aa):
IKPSENFVMKMYSVPFTQEELEKAFKAFFRGSFEEGWILQRLLKMHEGMKTLTGCWFTSCEQLLQNKELIRYLEESKF